Protein AF-A0AAE1IE39-F1 (afdb_monomer_lite)

Sequence (123 aa):
MANMFNNFEAVRGIKQEAETQFTIAICVQCDQPFYDEDNDDTSCVHHDGLLEVNYKAEVWENIDDDGPIDSSENEDEVPEGFNWTCCGTVGTSAGCKKGPHQADPEKSRKGGHASGSKPKNDE

Organism: NCBI:txid173218

InterPro domains:
  IPR059298 Domain of unknown function DUF8254 [PF26782] (25-107)

Radius of gyration: 27.03 Å; chains: 1; bounding box: 48×81×68 Å

pLDDT: mean 79.7, std 21.47, range [35.0, 98.38]

Structure (mmCIF, N/CA/C/O backbone):
data_AF-A0AAE1IE39-F1
#
_entry.id   AF-A0AAE1IE39-F1
#
loop_
_atom_site.group_PDB
_atom_site.id
_atom_site.type_symbol
_atom_site.label_atom_id
_atom_site.label_alt_id
_atom_site.label_comp_id
_atom_site.label_asym_id
_atom_site.label_entity_id
_atom_site.label_seq_id
_atom_site.pdbx_PDB_ins_code
_atom_site.Cartn_x
_atom_site.Cartn_y
_atom_site.Cartn_z
_atom_site.occupancy
_atom_site.B_iso_or_equiv
_atom_site.auth_seq_id
_atom_site.auth_comp_id
_atom_site.auth_asym_id
_atom_site.auth_atom_id
_atom_site.pdbx_PDB_model_num
ATOM 1 N N . MET A 1 1 ? -26.381 59.800 34.324 1.00 41.88 1 MET A N 1
ATOM 2 C CA . MET A 1 1 ? -25.902 58.879 33.272 1.00 41.88 1 MET A CA 1
ATOM 3 C C . MET A 1 1 ? -26.309 57.483 33.699 1.00 41.88 1 MET A C 1
ATOM 5 O O . MET A 1 1 ? -25.949 57.078 34.795 1.00 41.88 1 MET A O 1
ATOM 9 N N . ALA A 1 2 ? -27.187 56.848 32.925 1.00 35.00 2 ALA A N 1
ATOM 10 C CA . ALA A 1 2 ? -27.759 55.546 33.246 1.00 35.00 2 ALA A CA 1
ATOM 11 C C . ALA A 1 2 ? -26.692 54.455 33.096 1.00 35.00 2 ALA A C 1
ATOM 13 O O . ALA A 1 2 ? -26.056 54.379 32.050 1.00 35.00 2 ALA A O 1
ATOM 14 N N . ASN A 1 3 ? -26.512 53.630 34.129 1.00 37.19 3 ASN A N 1
ATOM 15 C CA . ASN A 1 3 ? -25.766 52.382 34.033 1.00 37.19 3 ASN A CA 1
ATOM 16 C C . ASN A 1 3 ? -26.814 51.268 34.023 1.00 37.19 3 ASN A C 1
ATOM 18 O O . ASN A 1 3 ? -27.417 50.965 35.052 1.00 37.19 3 ASN A O 1
ATOM 22 N N . MET A 1 4 ? -27.126 50.771 32.830 1.00 39.94 4 MET A N 1
ATOM 23 C CA . MET A 1 4 ? -28.103 49.713 32.623 1.00 39.94 4 MET A CA 1
ATOM 24 C C . MET A 1 4 ? -27.402 48.443 32.145 1.00 39.94 4 MET A C 1
ATOM 26 O O . MET A 1 4 ? -26.534 48.503 31.279 1.00 39.94 4 MET A O 1
ATOM 30 N N . PHE A 1 5 ? -27.927 47.330 32.660 1.00 40.84 5 PHE A N 1
ATOM 31 C CA . PHE A 1 5 ? -27.818 45.954 32.176 1.00 40.84 5 PHE A CA 1
ATOM 32 C C . PHE A 1 5 ? -26.530 45.201 32.544 1.00 40.84 5 PHE A C 1
ATOM 34 O O . PHE A 1 5 ? -25.430 45.672 32.313 1.00 40.84 5 PHE A O 1
ATOM 41 N N . ASN A 1 6 ? -26.570 43.975 33.058 1.00 44.00 6 ASN A N 1
ATOM 42 C CA . ASN A 1 6 ? -27.645 43.140 33.587 1.00 44.00 6 ASN A CA 1
ATOM 43 C C . ASN A 1 6 ? -26.960 41.939 34.255 1.00 44.00 6 ASN A C 1
ATOM 45 O O . ASN A 1 6 ? -25.926 41.470 33.780 1.00 44.00 6 ASN A O 1
ATOM 49 N N . ASN A 1 7 ? -27.570 41.440 35.327 1.00 46.72 7 ASN A N 1
ATOM 50 C CA . ASN A 1 7 ? -27.277 40.143 35.928 1.00 46.72 7 ASN A CA 1
ATOM 51 C C . ASN A 1 7 ? -27.238 39.037 34.862 1.00 46.72 7 ASN A C 1
ATOM 53 O O . ASN A 1 7 ? -28.197 38.890 34.104 1.00 46.72 7 ASN A O 1
ATOM 57 N N . PHE A 1 8 ? -26.194 38.209 34.874 1.00 44.38 8 PHE A N 1
ATOM 58 C CA . PHE A 1 8 ? -26.262 36.869 34.303 1.00 44.38 8 PHE A CA 1
ATOM 59 C C . PHE A 1 8 ? -26.177 35.865 35.450 1.00 44.38 8 PHE A C 1
ATOM 61 O O . PHE A 1 8 ? -25.125 35.658 36.055 1.00 44.38 8 PHE A O 1
ATOM 68 N N . GLU A 1 9 ? -27.345 35.337 35.805 1.00 44.47 9 GLU A N 1
ATOM 69 C CA . GLU A 1 9 ? -27.519 34.291 36.800 1.00 44.47 9 GLU A CA 1
ATOM 70 C C . GLU A 1 9 ? -26.882 32.970 36.349 1.00 44.47 9 GLU A C 1
ATOM 72 O O . GLU A 1 9 ? -26.714 32.688 35.164 1.00 44.47 9 GLU A O 1
ATOM 77 N N . ALA A 1 10 ? -26.548 32.160 37.351 1.00 51.59 10 ALA A N 1
ATOM 78 C CA . ALA A 1 10 ? -25.920 30.855 37.262 1.00 51.59 10 ALA A CA 1
ATOM 79 C C . ALA A 1 10 ? -26.522 29.935 36.185 1.00 51.59 10 ALA A C 1
ATOM 81 O O . ALA A 1 10 ? -27.668 29.489 36.296 1.00 51.59 10 ALA A O 1
ATOM 82 N N . VAL A 1 11 ? -25.694 29.529 35.218 1.00 50.44 11 VAL A N 1
ATOM 83 C CA . VAL A 1 11 ? -25.979 28.339 34.414 1.00 50.44 11 VAL A CA 1
ATOM 84 C C . VAL A 1 11 ? -25.462 27.120 35.168 1.00 50.44 11 VAL A C 1
ATOM 86 O O . VAL A 1 11 ? -24.286 26.990 35.503 1.00 50.44 11 VAL A O 1
ATOM 89 N N . ARG A 1 12 ? -26.430 26.269 35.492 1.00 53.59 12 ARG A N 1
ATOM 90 C CA . ARG A 1 12 ? -26.327 25.008 36.219 1.00 53.59 12 ARG A CA 1
ATOM 91 C C . ARG A 1 12 ? -25.416 24.024 35.482 1.00 53.59 12 ARG A C 1
ATOM 93 O O . ARG A 1 12 ? -25.306 24.069 34.261 1.00 53.59 12 ARG A O 1
ATOM 100 N N . GLY A 1 13 ? -24.795 23.140 36.264 1.00 46.38 13 GLY A N 1
ATOM 101 C CA . GLY A 1 13 ? -23.772 22.191 35.838 1.00 46.38 13 GLY A CA 1
ATOM 102 C C . GLY A 1 13 ? -24.093 21.456 34.540 1.00 46.38 13 GLY A C 1
ATOM 103 O O . GLY A 1 13 ? -25.104 20.764 34.424 1.00 46.38 13 GLY A O 1
ATOM 104 N N . ILE A 1 14 ? -23.171 21.588 33.594 1.00 55.47 14 ILE A N 1
ATOM 105 C CA . ILE A 1 14 ? -23.088 20.747 32.412 1.00 55.47 14 ILE A CA 1
ATOM 106 C C . ILE A 1 14 ? -22.571 19.395 32.910 1.00 55.47 14 ILE A C 1
ATOM 108 O O . ILE A 1 14 ? -21.436 19.290 33.378 1.00 55.47 14 ILE A O 1
ATOM 112 N N . LYS A 1 15 ? -23.431 18.373 32.886 1.00 53.75 15 LYS A N 1
ATOM 113 C CA . LYS A 1 15 ? -22.990 16.982 33.002 1.00 53.75 15 LYS A CA 1
ATOM 114 C C . LYS A 1 15 ? -22.085 16.717 31.803 1.00 53.75 15 LYS A C 1
ATOM 116 O O . LYS A 1 15 ? -22.560 16.737 30.675 1.00 53.75 15 LYS A O 1
ATOM 121 N N . GLN A 1 16 ? -20.795 16.530 32.059 1.00 51.09 16 GLN A N 1
ATOM 122 C CA . GLN A 1 16 ? -19.868 15.979 31.078 1.00 51.09 16 GLN A CA 1
ATOM 123 C C . GLN A 1 16 ? -20.297 14.533 30.836 1.00 51.09 16 GLN A C 1
ATOM 125 O O . GLN A 1 16 ? -20.011 13.644 31.638 1.00 51.09 16 GLN A O 1
ATOM 130 N N . GLU A 1 17 ? -21.082 14.320 29.789 1.00 53.84 17 GLU A N 1
ATOM 131 C CA . GLU A 1 17 ? -21.255 12.993 29.217 1.00 53.84 17 GLU A CA 1
ATOM 132 C C . GLU A 1 17 ? -19.916 12.662 28.561 1.00 53.84 17 GLU A C 1
ATOM 134 O O . GLU A 1 17 ? -19.351 13.505 27.868 1.00 53.84 17 GLU A O 1
ATOM 139 N N . ALA A 1 18 ? -19.334 11.520 28.928 1.00 55.25 18 ALA A N 1
ATOM 140 C CA . ALA A 1 18 ? -17.965 11.171 28.581 1.00 55.25 18 ALA A CA 1
ATOM 141 C C . ALA A 1 18 ? -17.750 11.301 27.068 1.00 55.25 18 ALA A C 1
ATOM 143 O O . ALA A 1 18 ? -18.290 10.512 26.298 1.00 55.25 18 ALA A O 1
ATOM 144 N N . GLU A 1 19 ? -16.972 12.309 26.674 1.00 56.56 19 GLU A N 1
ATOM 145 C CA . GLU A 1 19 ? -16.458 12.487 25.322 1.00 56.56 19 GLU A CA 1
ATOM 146 C C . GLU A 1 19 ? -15.764 11.170 24.948 1.00 56.56 19 GLU A C 1
ATOM 148 O O . GLU A 1 19 ? -14.711 10.841 25.506 1.00 56.56 19 GLU A O 1
ATOM 153 N N . THR A 1 20 ? -16.382 10.360 24.087 1.00 55.00 20 THR A N 1
ATOM 154 C CA . THR A 1 20 ? -15.755 9.166 23.521 1.00 55.00 20 THR A CA 1
ATOM 155 C C . THR A 1 20 ? -14.501 9.632 22.801 1.00 55.00 20 THR A C 1
ATOM 157 O O . THR A 1 20 ? -14.563 10.216 21.724 1.00 55.00 20 THR A O 1
ATOM 160 N N . GLN A 1 21 ? -13.350 9.456 23.449 1.00 61.28 21 GLN A N 1
ATOM 161 C CA . GLN A 1 21 ? -12.056 9.733 22.848 1.00 61.28 21 GLN A CA 1
ATOM 162 C C . GLN A 1 21 ? -11.851 8.708 21.737 1.00 61.28 21 GLN A C 1
ATOM 164 O O . GLN A 1 21 ? -11.409 7.592 21.997 1.00 61.28 21 GLN A O 1
ATOM 169 N N . PHE A 1 22 ? -12.205 9.079 20.510 1.00 68.12 22 PHE A N 1
ATOM 170 C CA . PHE A 1 22 ? -11.876 8.302 19.326 1.00 68.12 22 PHE A CA 1
ATOM 171 C C . PHE A 1 22 ? -10.353 8.272 19.189 1.00 68.12 22 PHE A C 1
ATOM 173 O O . PHE A 1 22 ? -9.706 9.291 18.930 1.00 68.12 22 PHE A O 1
ATOM 180 N N . THR A 1 23 ? -9.756 7.114 19.459 1.00 80.69 23 THR A N 1
ATOM 181 C CA . THR A 1 23 ? -8.310 6.933 19.374 1.00 80.69 23 THR A CA 1
ATOM 182 C C . THR A 1 23 ? -7.928 6.673 17.925 1.00 80.69 23 THR A C 1
ATOM 184 O O . THR A 1 23 ? -8.178 5.589 17.405 1.00 80.69 23 THR A O 1
ATOM 187 N N . ILE A 1 24 ? -7.316 7.670 17.284 1.00 90.12 24 ILE A N 1
ATOM 188 C CA . ILE A 1 24 ? -6.702 7.512 15.961 1.00 90.12 24 ILE A CA 1
ATOM 189 C C . ILE A 1 24 ? -5.348 6.819 16.126 1.00 90.12 24 ILE A C 1
ATOM 191 O O . ILE A 1 24 ? -4.518 7.255 16.933 1.00 90.12 24 ILE A O 1
ATOM 195 N N . ALA A 1 25 ? -5.107 5.784 15.327 1.00 91.19 25 ALA A N 1
ATOM 196 C CA . ALA A 1 25 ? -3.820 5.109 15.193 1.00 91.19 25 ALA A CA 1
ATOM 197 C C . ALA A 1 25 ? -3.388 5.045 13.718 1.00 91.19 25 ALA A C 1
ATOM 199 O O . ALA A 1 25 ? -4.203 5.240 12.820 1.00 91.19 25 ALA A O 1
ATOM 200 N N . ILE A 1 26 ? -2.099 4.790 13.466 1.00 93.38 26 ILE A N 1
ATOM 201 C CA . ILE A 1 26 ? -1.563 4.539 12.119 1.00 93.38 26 ILE A CA 1
ATOM 202 C C . ILE A 1 26 ? -1.340 3.037 11.964 1.00 93.38 26 ILE A C 1
ATOM 204 O O . ILE A 1 26 ? -0.737 2.407 12.838 1.00 93.38 26 ILE A O 1
ATOM 208 N N . CYS A 1 27 ? -1.848 2.465 10.874 1.00 95.25 27 CYS A N 1
ATOM 209 C CA . CYS A 1 27 ? -1.675 1.053 10.569 1.00 95.25 27 CYS A CA 1
ATOM 210 C C . CYS A 1 27 ? -0.247 0.771 10.093 1.00 95.25 27 CYS A C 1
ATOM 212 O O . CYS A 1 27 ? 0.200 1.380 9.132 1.00 95.25 27 CYS A O 1
ATOM 214 N N . VAL A 1 28 ? 0.436 -0.207 10.685 1.00 95.50 28 VAL A N 1
ATOM 215 C CA . VAL A 1 28 ? 1.810 -0.591 10.299 1.00 95.50 28 VAL A CA 1
ATOM 216 C C . VAL A 1 28 ? 1.897 -1.377 8.989 1.00 95.50 28 VAL A C 1
ATOM 218 O O . VAL A 1 28 ? 2.990 -1.718 8.556 1.00 95.50 28 VAL A O 1
ATOM 221 N N . GLN A 1 29 ? 0.755 -1.737 8.401 1.00 95.56 29 GLN A N 1
ATOM 222 C CA . GLN A 1 29 ? 0.691 -2.550 7.184 1.00 95.56 29 GLN A CA 1
ATOM 223 C C . GLN A 1 29 ? 0.367 -1.725 5.936 1.00 95.56 29 GLN A C 1
ATOM 225 O O . GLN A 1 29 ? 0.802 -2.084 4.851 1.00 95.56 29 GLN A O 1
ATOM 230 N N . CYS A 1 30 ? -0.431 -0.659 6.070 1.00 94.94 30 CYS A N 1
ATOM 231 C CA . CYS A 1 30 ? -0.855 0.183 4.942 1.00 94.94 30 CYS A CA 1
ATOM 232 C C . CYS A 1 30 ? -0.570 1.679 5.136 1.00 94.94 30 CYS A C 1
ATOM 234 O O . CYS A 1 30 ? -0.988 2.485 4.304 1.00 94.94 30 CYS A O 1
ATOM 236 N N . ASP A 1 31 ? 0.030 2.059 6.267 1.00 93.81 31 ASP A N 1
ATOM 237 C CA . ASP A 1 31 ? 0.347 3.439 6.661 1.00 93.81 31 ASP A CA 1
ATOM 238 C C . ASP A 1 31 ? -0.845 4.413 6.689 1.00 93.81 31 ASP A C 1
ATOM 240 O O . ASP A 1 31 ? -0.679 5.621 6.859 1.00 93.81 31 ASP A O 1
ATOM 244 N N . GLN A 1 32 ? -2.077 3.901 6.587 1.00 94.25 32 GLN A N 1
ATOM 245 C CA . GLN A 1 32 ? -3.290 4.707 6.685 1.00 94.25 32 GLN A CA 1
ATOM 246 C C . GLN A 1 32 ? -3.707 4.919 8.148 1.00 94.25 32 GLN A C 1
ATOM 248 O O . GLN A 1 32 ? -3.579 4.000 8.972 1.00 94.25 32 GLN A O 1
ATOM 253 N N . PRO A 1 33 ? -4.240 6.108 8.485 1.00 94.38 33 PRO A N 1
ATOM 254 C CA . PRO A 1 33 ? -4.876 6.338 9.770 1.00 94.38 33 PRO A CA 1
ATOM 255 C C . PRO A 1 33 ? -6.187 5.554 9.871 1.00 94.38 33 PRO A C 1
ATOM 257 O O . PRO A 1 33 ? -6.931 5.445 8.898 1.00 94.38 33 PRO A O 1
ATOM 260 N N . PHE A 1 34 ? -6.495 5.054 11.063 1.00 94.19 34 PHE A N 1
ATOM 261 C CA . PHE A 1 34 ? -7.741 4.348 11.339 1.00 94.19 34 PHE A CA 1
ATOM 262 C C . PHE A 1 34 ? -8.233 4.611 12.767 1.00 94.19 34 PHE A C 1
ATOM 264 O O . PHE A 1 34 ? -7.463 5.023 13.643 1.00 94.19 34 PHE A O 1
ATOM 271 N N . TYR A 1 35 ? -9.525 4.367 12.983 1.00 92.38 35 TYR A N 1
ATOM 272 C CA . TYR A 1 35 ? -10.157 4.358 14.299 1.00 92.38 35 TYR A CA 1
ATOM 273 C C . TYR A 1 35 ? -10.378 2.912 14.739 1.00 92.38 35 TYR A C 1
ATOM 275 O O . TYR A 1 35 ? -10.874 2.102 13.959 1.00 92.38 35 TYR A O 1
ATOM 283 N N . ASP A 1 36 ? -10.044 2.587 15.991 1.00 89.38 36 ASP A N 1
ATOM 284 C CA . ASP A 1 36 ? -10.197 1.223 16.527 1.00 89.38 36 ASP A CA 1
ATOM 285 C C . ASP A 1 36 ? -11.653 0.715 16.479 1.00 89.38 36 ASP A C 1
ATOM 287 O O . ASP A 1 36 ? -11.880 -0.489 16.396 1.00 89.38 36 ASP A O 1
ATOM 291 N N . GLU A 1 37 ? -12.640 1.612 16.537 1.00 89.06 37 GLU A N 1
ATOM 292 C CA . GLU A 1 37 ? -14.068 1.258 16.534 1.00 89.06 37 GLU A CA 1
ATOM 293 C C . GLU A 1 37 ? -14.609 0.851 15.158 1.00 89.06 37 GLU A C 1
ATOM 295 O O . GLU A 1 37 ? -15.535 0.045 15.086 1.00 89.06 37 GLU A O 1
ATOM 300 N N . ASP A 1 38 ? -14.004 1.375 14.090 1.00 90.19 38 ASP A N 1
ATOM 301 C CA . ASP A 1 38 ? -14.382 1.116 12.698 1.00 90.19 38 ASP A CA 1
ATOM 302 C C . ASP A 1 38 ? -13.493 0.029 12.065 1.00 90.19 38 ASP A C 1
ATOM 304 O O . ASP A 1 38 ? -13.548 -0.208 10.860 1.00 90.19 38 ASP A O 1
ATOM 308 N N . ASN A 1 39 ? -12.637 -0.616 12.865 1.00 94.50 39 ASN A N 1
ATOM 309 C CA . ASN A 1 39 ? -11.648 -1.577 12.396 1.00 94.50 39 ASN A CA 1
ATOM 310 C C . ASN A 1 39 ? -12.221 -3.003 12.339 1.00 94.50 39 ASN A C 1
ATOM 312 O O . ASN A 1 39 ? -12.166 -3.758 13.314 1.00 94.50 39 ASN A O 1
ATOM 316 N N . ASP A 1 40 ? -12.764 -3.369 11.182 1.00 95.75 40 ASP A N 1
ATOM 317 C CA . ASP A 1 40 ? -13.255 -4.707 10.862 1.00 95.75 40 ASP A CA 1
ATOM 318 C C . ASP A 1 40 ? -12.211 -5.572 10.130 1.00 95.75 40 ASP A C 1
ATOM 320 O O . ASP A 1 40 ? -11.087 -5.161 9.854 1.00 95.75 40 ASP A O 1
ATOM 324 N N . ASP A 1 41 ? -12.565 -6.820 9.823 1.00 96.50 41 ASP A N 1
ATOM 325 C CA . ASP A 1 41 ? -11.684 -7.803 9.185 1.00 96.50 41 ASP A CA 1
ATOM 326 C C . ASP A 1 41 ? -11.381 -7.527 7.701 1.00 96.50 41 ASP A C 1
ATOM 328 O O . ASP A 1 41 ? -10.641 -8.280 7.061 1.00 96.50 41 ASP A O 1
ATOM 332 N N . THR A 1 42 ? -11.909 -6.438 7.148 1.00 96.06 42 THR A N 1
ATOM 333 C CA . THR A 1 42 ? -11.722 -6.007 5.763 1.00 96.06 42 THR A CA 1
ATOM 334 C C . THR A 1 42 ? -11.234 -4.565 5.618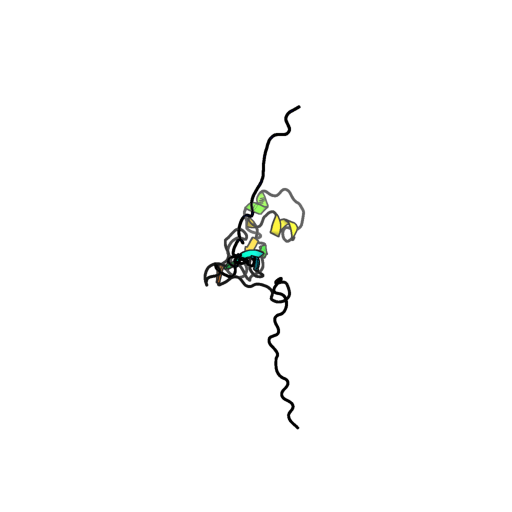 1.00 96.06 42 THR A C 1
ATOM 336 O O . THR A 1 42 ? -10.968 -4.147 4.488 1.00 96.06 42 THR A O 1
ATOM 339 N N . SER A 1 43 ? -11.080 -3.822 6.720 1.00 96.81 43 SER A N 1
ATOM 340 C CA . SER A 1 43 ? -10.749 -2.392 6.704 1.00 96.81 43 SER A CA 1
ATOM 341 C C . SER A 1 43 ? -9.352 -2.094 6.152 1.00 96.81 43 SER A C 1
ATOM 343 O O . SER A 1 43 ? -9.171 -1.146 5.389 1.00 96.81 43 SER A O 1
ATOM 345 N N . CYS A 1 44 ? -8.356 -2.920 6.477 1.00 97.81 44 CYS A N 1
ATOM 346 C CA . CYS A 1 44 ? -7.005 -2.780 5.953 1.00 97.81 44 CYS A CA 1
ATOM 347 C C . CYS A 1 44 ? -6.840 -3.581 4.664 1.00 97.81 44 CYS A C 1
ATOM 349 O O . CYS A 1 44 ? -7.044 -4.795 4.639 1.00 97.81 44 CYS A O 1
ATOM 351 N N . VAL A 1 45 ? -6.382 -2.903 3.613 1.00 97.94 45 VAL A N 1
ATOM 352 C CA . VAL A 1 45 ? -5.983 -3.513 2.345 1.00 97.94 45 VAL A CA 1
ATOM 353 C C . VAL A 1 45 ? -4.527 -3.140 2.079 1.00 97.94 45 VAL A C 1
ATOM 355 O O . VAL A 1 45 ? -4.214 -1.959 1.956 1.00 97.94 45 VAL A O 1
ATOM 358 N N . HIS A 1 46 ? -3.632 -4.126 2.031 1.00 97.62 46 HIS A N 1
ATOM 359 C CA . HIS A 1 46 ? -2.189 -3.892 1.898 1.00 97.62 46 HIS A CA 1
ATOM 360 C C . HIS A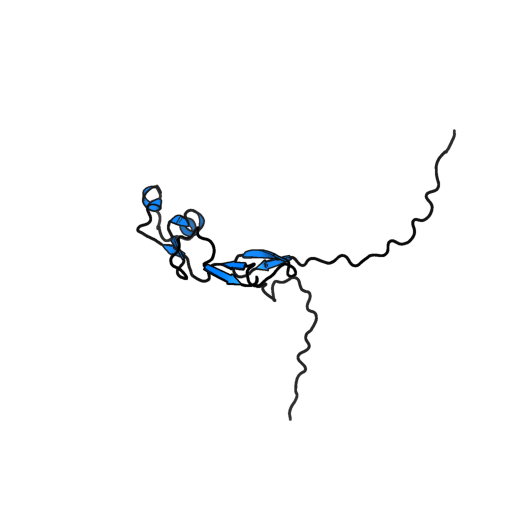 1 46 ? -1.496 -4.953 1.042 1.00 97.62 46 HIS A C 1
ATOM 362 O O . HIS A 1 46 ? -2.039 -6.032 0.782 1.00 97.62 46 HIS A O 1
ATOM 368 N N . HIS A 1 47 ? -0.279 -4.628 0.620 1.00 97.75 47 HIS A N 1
ATOM 369 C CA . HIS A 1 47 ? 0.691 -5.581 0.096 1.00 97.75 47 HIS A CA 1
ATOM 370 C C . HIS A 1 47 ? 1.729 -5.863 1.181 1.00 97.75 47 HIS A C 1
ATOM 372 O O . HIS A 1 47 ? 2.118 -4.962 1.913 1.00 97.75 47 HIS A O 1
ATOM 378 N N . ASP A 1 48 ? 2.156 -7.114 1.313 1.00 95.94 48 ASP A N 1
ATOM 379 C CA . ASP A 1 48 ? 3.254 -7.522 2.203 1.00 95.94 48 ASP A CA 1
ATOM 380 C C . ASP A 1 48 ? 4.520 -7.927 1.432 1.00 95.94 48 ASP A C 1
ATOM 382 O O . ASP A 1 48 ? 5.516 -8.333 2.030 1.00 95.94 48 ASP A O 1
ATOM 386 N N . GLY A 1 49 ? 4.447 -7.870 0.101 1.00 96.69 49 GLY A N 1
ATOM 387 C CA . GLY A 1 49 ? 5.586 -8.045 -0.784 1.00 96.69 49 GLY A CA 1
ATOM 388 C C . GLY A 1 49 ? 6.413 -6.769 -0.897 1.00 96.69 49 GLY A C 1
ATOM 389 O O . GLY A 1 49 ? 6.097 -5.742 -0.306 1.00 96.69 49 GLY A O 1
ATOM 390 N N . LEU A 1 50 ? 7.460 -6.850 -1.704 1.00 95.88 50 LEU A N 1
ATOM 391 C CA . LEU A 1 50 ? 8.277 -5.713 -2.118 1.00 95.88 50 LEU A CA 1
ATOM 392 C C . LEU A 1 50 ? 7.869 -5.300 -3.535 1.00 95.88 50 LEU A C 1
ATOM 394 O O . LEU A 1 50 ? 7.257 -6.097 -4.254 1.00 95.88 50 LEU A O 1
ATOM 398 N N . LEU A 1 51 ? 8.207 -4.078 -3.933 1.00 96.38 51 LEU A N 1
ATOM 399 C CA . LEU A 1 51 ? 8.163 -3.686 -5.336 1.00 96.38 51 LEU A CA 1
ATOM 400 C C . LEU A 1 51 ? 9.402 -4.247 -6.043 1.00 96.38 51 LEU A C 1
ATOM 402 O O . LEU A 1 51 ? 10.514 -4.160 -5.536 1.00 96.38 51 LEU A O 1
ATOM 406 N N . GLU A 1 52 ? 9.195 -4.859 -7.204 1.00 97.31 52 GLU A N 1
ATOM 407 C CA . GLU A 1 52 ? 10.259 -5.304 -8.104 1.00 97.31 52 GLU A CA 1
ATOM 408 C C . GLU A 1 52 ? 10.074 -4.657 -9.474 1.00 97.31 52 GLU A C 1
ATOM 410 O O . GLU A 1 52 ? 8.959 -4.605 -10.005 1.00 97.31 52 GLU A O 1
ATOM 415 N N . VAL A 1 53 ? 11.175 -4.198 -10.071 1.00 97.44 53 VAL A N 1
ATOM 416 C CA . VAL A 1 53 ? 11.153 -3.545 -11.382 1.00 97.44 53 VAL A CA 1
ATOM 417 C C . VAL A 1 53 ? 10.592 -4.483 -12.448 1.00 97.44 53 VAL A C 1
ATOM 419 O O . VAL A 1 53 ? 11.112 -5.570 -12.714 1.00 97.44 53 VAL A O 1
ATOM 422 N N . ASN A 1 54 ? 9.577 -4.012 -13.162 1.00 97.06 54 ASN A N 1
ATOM 423 C CA . ASN A 1 54 ? 9.124 -4.617 -14.399 1.00 97.06 54 ASN A CA 1
ATOM 424 C C . ASN A 1 54 ? 9.843 -3.959 -15.583 1.00 97.06 54 ASN A C 1
ATOM 426 O O . ASN A 1 54 ? 9.316 -3.041 -16.204 1.00 97.06 54 ASN A O 1
ATOM 430 N N . TYR A 1 55 ? 11.021 -4.470 -15.957 1.00 94.50 55 TYR A N 1
ATOM 431 C CA . TYR A 1 55 ? 11.824 -3.944 -17.081 1.00 94.50 55 TYR A CA 1
ATOM 432 C C . TYR A 1 55 ? 11.118 -3.963 -18.450 1.00 94.50 55 TYR A C 1
ATOM 434 O O . TYR A 1 55 ? 11.651 -3.445 -19.426 1.00 94.50 55 TYR A O 1
ATOM 442 N N . LYS A 1 56 ? 9.950 -4.607 -18.552 1.00 95.06 56 LYS A N 1
ATOM 443 C CA . LYS A 1 56 ? 9.128 -4.657 -19.767 1.00 95.06 56 LYS A CA 1
ATOM 444 C C . LYS A 1 56 ? 7.937 -3.696 -19.720 1.00 95.06 56 LYS A C 1
ATOM 446 O O . LYS A 1 56 ? 7.107 -3.748 -20.623 1.00 95.06 56 LYS A O 1
ATOM 451 N N . ALA A 1 57 ? 7.795 -2.896 -18.664 1.00 95.44 57 ALA A N 1
ATOM 452 C CA . ALA A 1 57 ? 6.716 -1.926 -18.564 1.00 95.44 57 ALA A CA 1
ATOM 453 C C . ALA A 1 57 ? 6.918 -0.796 -19.584 1.00 95.44 57 ALA A C 1
ATOM 455 O O . ALA A 1 57 ? 7.994 -0.211 -19.671 1.00 95.44 57 ALA A O 1
ATOM 456 N N . GLU A 1 58 ? 5.862 -0.471 -20.328 1.00 94.88 58 GLU A N 1
ATOM 457 C CA . GLU A 1 58 ? 5.879 0.567 -21.372 1.00 94.88 58 GLU A CA 1
ATOM 458 C C . GLU A 1 58 ? 6.152 1.971 -20.806 1.00 94.88 58 GLU A C 1
ATOM 460 O O . GLU A 1 58 ? 6.585 2.865 -21.530 1.00 94.88 58 GLU A O 1
ATOM 465 N N . VAL A 1 59 ? 5.929 2.178 -19.501 1.00 94.44 59 VAL A N 1
ATOM 466 C CA . VAL A 1 59 ? 6.188 3.463 -18.838 1.00 94.44 59 VAL A CA 1
ATOM 467 C C . VAL A 1 59 ? 7.656 3.883 -18.958 1.00 94.44 59 VAL A C 1
ATOM 469 O O . VAL A 1 59 ? 7.922 5.065 -19.154 1.00 94.44 59 VAL A O 1
ATOM 472 N N . TRP A 1 60 ? 8.587 2.921 -18.974 1.00 94.25 60 TRP A N 1
ATOM 473 C CA . TRP A 1 60 ? 10.023 3.179 -19.109 1.00 94.25 60 TRP A CA 1
ATOM 474 C C . TRP A 1 60 ? 10.409 3.783 -20.462 1.00 94.25 60 TRP A C 1
ATOM 476 O O . TRP A 1 60 ? 11.414 4.477 -20.544 1.00 94.25 60 TRP A O 1
ATOM 486 N N . GLU A 1 61 ? 9.618 3.576 -21.519 1.00 92.75 61 GLU A N 1
ATOM 487 C CA . GLU A 1 61 ? 9.897 4.162 -22.840 1.00 92.75 61 GLU A CA 1
ATOM 488 C C . GLU A 1 61 ? 9.652 5.679 -22.882 1.00 92.75 61 GLU A C 1
ATOM 490 O O . GLU A 1 61 ? 10.130 6.356 -23.791 1.00 92.75 61 GLU A O 1
ATOM 495 N N . ASN A 1 62 ? 8.896 6.213 -21.916 1.00 89.00 62 ASN A N 1
ATOM 496 C CA . ASN A 1 62 ? 8.516 7.626 -21.856 1.00 89.00 62 ASN A CA 1
ATOM 497 C C . ASN A 1 62 ? 9.346 8.439 -20.853 1.00 89.00 62 ASN A C 1
ATOM 499 O O . ASN A 1 62 ? 9.150 9.651 -20.756 1.00 89.00 62 ASN A O 1
ATOM 503 N N . ILE A 1 63 ? 10.237 7.790 -20.102 1.00 87.38 63 ILE A N 1
ATOM 504 C CA . ILE A 1 63 ? 11.097 8.454 -19.125 1.00 87.38 63 ILE A CA 1
ATOM 505 C C . ILE A 1 63 ? 12.402 8.853 -19.810 1.00 87.38 63 ILE A C 1
ATOM 507 O O . ILE A 1 63 ? 13.108 8.015 -20.362 1.00 87.38 63 ILE A O 1
ATOM 511 N N . ASP A 1 64 ? 12.710 10.147 -19.758 1.00 84.12 64 ASP A N 1
ATOM 512 C CA . ASP A 1 64 ? 13.971 10.734 -20.226 1.00 84.12 64 ASP A CA 1
ATOM 513 C C . ASP A 1 64 ? 14.945 10.873 -19.043 1.00 84.12 64 ASP A C 1
ATOM 515 O O . ASP A 1 64 ? 15.403 11.964 -18.709 1.00 84.12 64 ASP A O 1
ATOM 519 N N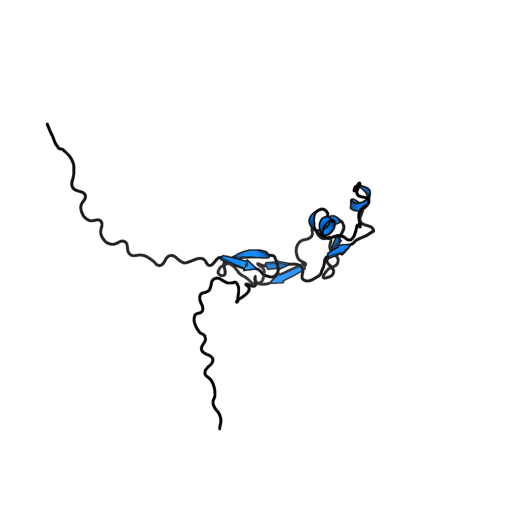 . ASP A 1 65 ? 15.165 9.762 -18.339 1.00 84.75 65 ASP A N 1
ATOM 520 C CA . ASP A 1 65 ? 16.145 9.637 -17.262 1.00 84.75 65 ASP A CA 1
ATOM 521 C C . ASP A 1 65 ? 17.132 8.524 -17.617 1.00 84.75 65 ASP A C 1
ATOM 523 O O . ASP A 1 65 ? 16.753 7.384 -17.888 1.00 84.75 65 ASP A O 1
ATOM 527 N N . ASP A 1 66 ? 18.416 8.874 -17.603 1.00 84.31 66 ASP A N 1
ATOM 528 C CA . ASP A 1 66 ? 19.526 7.943 -17.818 1.00 84.31 66 ASP A CA 1
ATOM 529 C C . ASP A 1 66 ? 19.936 7.228 -16.510 1.00 84.31 66 ASP A C 1
ATOM 531 O O . ASP A 1 66 ? 20.897 6.447 -16.487 1.00 84.31 66 ASP A O 1
ATOM 535 N N . GLY A 1 67 ? 19.260 7.534 -15.399 1.00 86.38 67 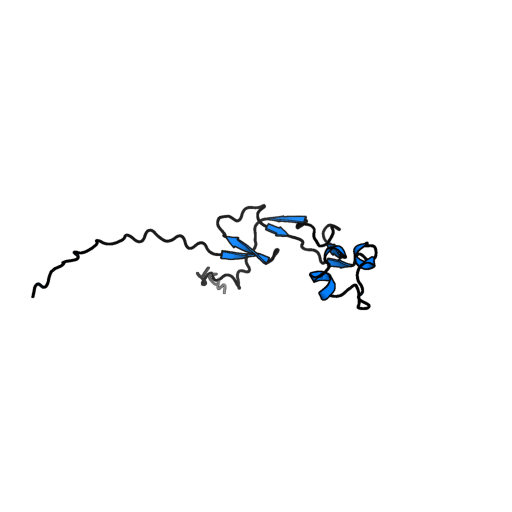GLY A N 1
ATOM 536 C CA . GLY A 1 67 ? 19.461 6.926 -14.094 1.00 86.38 67 GLY A CA 1
ATOM 537 C C . GLY A 1 67 ? 19.091 5.436 -14.032 1.00 86.38 67 GLY A C 1
ATOM 538 O O . GLY A 1 67 ? 18.525 4.853 -14.961 1.00 86.38 67 GLY A O 1
ATOM 539 N N . PRO A 1 68 ? 19.445 4.749 -12.929 1.00 91.75 68 PRO A N 1
ATOM 540 C CA . PRO A 1 68 ? 19.035 3.367 -12.721 1.00 91.75 68 PRO A CA 1
ATOM 541 C C . PRO A 1 68 ? 17.508 3.256 -12.629 1.00 91.75 68 PRO A C 1
ATOM 543 O O . PRO A 1 68 ? 16.893 3.868 -11.761 1.00 91.75 68 PRO A O 1
ATOM 546 N N . ILE A 1 69 ? 16.915 2.403 -13.470 1.00 92.06 69 ILE A N 1
ATOM 547 C CA . ILE A 1 69 ? 15.478 2.079 -13.408 1.00 92.06 69 ILE A CA 1
ATOM 548 C C . ILE A 1 69 ? 15.105 1.539 -12.015 1.00 92.06 69 ILE A C 1
ATOM 550 O O . ILE A 1 69 ? 14.093 1.935 -11.448 1.00 92.06 69 ILE A O 1
ATOM 554 N N . ASP A 1 70 ? 15.956 0.670 -11.458 1.00 93.12 70 ASP A N 1
ATOM 555 C CA . ASP A 1 70 ? 15.829 0.127 -10.102 1.00 93.12 70 ASP A CA 1
ATOM 556 C C . ASP A 1 70 ? 16.363 1.130 -9.070 1.00 93.12 70 ASP A C 1
ATOM 558 O O . ASP A 1 70 ? 17.514 1.051 -8.625 1.00 93.12 70 ASP A O 1
ATOM 562 N N . SER A 1 71 ? 15.562 2.150 -8.778 1.00 91.75 71 SER A N 1
ATOM 563 C CA . SER A 1 71 ? 15.872 3.178 -7.791 1.00 91.75 71 SER A CA 1
ATOM 564 C C . SER A 1 71 ? 14.653 3.460 -6.920 1.00 91.75 71 SER A C 1
ATOM 566 O O . SER A 1 71 ? 13.518 3.383 -7.382 1.00 91.75 71 SER A O 1
ATOM 568 N N . SER A 1 72 ? 14.891 3.842 -5.662 1.00 93.00 72 SER A N 1
ATOM 569 C CA . SER A 1 72 ? 13.808 4.224 -4.748 1.00 93.00 72 SER A CA 1
ATOM 570 C C . SER A 1 72 ? 13.033 5.448 -5.244 1.00 93.00 72 SER A C 1
ATOM 572 O O . SER A 1 72 ? 11.849 5.569 -4.977 1.00 93.00 72 SER A O 1
ATOM 574 N N . GLU A 1 73 ? 13.696 6.352 -5.976 1.00 93.06 73 GLU A N 1
ATOM 575 C CA . GLU A 1 73 ? 13.035 7.508 -6.592 1.00 93.06 73 GLU A CA 1
ATOM 576 C C . GLU A 1 73 ? 12.010 7.049 -7.636 1.00 93.06 73 GLU A C 1
ATOM 578 O O . GLU A 1 73 ? 10.858 7.470 -7.593 1.00 93.06 73 GLU A O 1
ATOM 583 N N . ASN A 1 74 ? 12.374 6.087 -8.489 1.00 94.12 74 ASN A N 1
ATOM 584 C CA . ASN A 1 74 ? 11.443 5.510 -9.453 1.00 94.12 74 ASN A CA 1
ATOM 585 C C . ASN A 1 74 ? 10.338 4.670 -8.796 1.00 94.12 74 ASN A C 1
ATOM 587 O O . ASN A 1 74 ? 9.220 4.666 -9.307 1.00 94.12 74 ASN A O 1
ATOM 591 N N . GLU A 1 75 ? 10.610 3.973 -7.685 1.00 94.75 75 GLU A N 1
ATOM 592 C CA . GLU A 1 75 ? 9.572 3.250 -6.926 1.00 94.75 75 GLU A CA 1
ATOM 593 C C . GLU A 1 75 ? 8.441 4.187 -6.470 1.00 94.75 75 GLU A C 1
ATOM 595 O O . GLU A 1 75 ? 7.268 3.808 -6.538 1.00 94.75 75 GLU A O 1
ATOM 600 N N . ASP A 1 76 ? 8.787 5.409 -6.050 1.00 93.50 76 ASP A N 1
ATOM 601 C CA . ASP A 1 76 ? 7.841 6.429 -5.590 1.00 93.50 76 ASP A CA 1
ATOM 602 C C . ASP A 1 76 ? 7.210 7.230 -6.746 1.00 93.50 76 ASP A C 1
ATOM 604 O O . ASP A 1 76 ? 6.006 7.502 -6.731 1.00 93.50 76 ASP A O 1
ATOM 608 N N . GLU A 1 77 ? 8.000 7.631 -7.748 1.00 93.94 77 GLU A N 1
ATOM 609 C CA . GLU A 1 77 ? 7.545 8.502 -8.842 1.00 93.94 77 GLU A CA 1
ATOM 610 C C . GLU A 1 77 ? 6.845 7.746 -9.976 1.00 93.94 77 GLU A C 1
ATOM 612 O O . GLU A 1 77 ? 5.948 8.297 -10.621 1.00 93.94 77 GLU A O 1
ATOM 617 N N . VAL A 1 78 ? 7.234 6.491 -10.219 1.00 95.31 78 VAL A N 1
ATOM 618 C CA . VAL A 1 78 ? 6.734 5.662 -11.327 1.00 95.31 78 VAL A CA 1
ATOM 619 C C . VAL A 1 78 ? 6.388 4.242 -10.855 1.00 95.31 78 VAL A C 1
ATOM 621 O O . VAL A 1 78 ? 6.893 3.246 -11.391 1.00 95.31 78 VAL A O 1
ATOM 624 N N . PRO A 1 79 ? 5.477 4.097 -9.876 1.00 96.19 79 PRO A N 1
ATOM 625 C CA . PRO A 1 79 ? 5.063 2.793 -9.359 1.00 96.19 79 PRO A CA 1
ATOM 626 C C . PRO A 1 79 ? 4.447 1.876 -10.433 1.00 96.19 79 PRO A C 1
ATOM 628 O O . PRO A 1 79 ? 4.426 0.654 -10.274 1.00 96.19 79 PRO A O 1
ATOM 631 N N . GLU A 1 80 ? 3.962 2.412 -11.558 1.00 96.88 80 GLU A N 1
ATOM 632 C CA . GLU A 1 80 ? 3.487 1.640 -12.715 1.00 96.88 80 GLU A CA 1
ATOM 633 C C . GLU A 1 80 ? 4.579 0.785 -13.369 1.00 96.88 80 GLU A C 1
ATOM 635 O O . GLU A 1 80 ? 4.281 -0.199 -14.052 1.00 96.88 80 GLU A O 1
ATOM 640 N N . GLY A 1 81 ? 5.843 1.156 -13.168 1.00 97.06 81 GLY A N 1
ATOM 641 C CA . GLY A 1 81 ? 7.009 0.438 -13.663 1.00 97.06 81 GLY A CA 1
ATOM 642 C C . GLY A 1 81 ? 7.384 -0.785 -12.828 1.00 97.06 81 GLY A C 1
ATOM 643 O O . GLY A 1 81 ? 8.283 -1.531 -13.217 1.00 97.06 81 GLY A O 1
ATOM 644 N N . PHE A 1 82 ? 6.696 -1.021 -11.710 1.00 98.19 82 PHE A N 1
ATOM 645 C CA . PHE A 1 82 ? 7.011 -2.060 -10.733 1.00 98.19 82 PHE A CA 1
ATOM 646 C C . PHE A 1 82 ? 5.848 -3.032 -10.557 1.00 98.19 82 PHE A C 1
ATOM 648 O O . PHE A 1 82 ? 4.693 -2.709 -10.830 1.00 98.19 82 PHE A O 1
ATOM 655 N N . ASN A 1 83 ? 6.151 -4.230 -10.062 1.00 98.38 83 ASN A N 1
ATOM 656 C CA . ASN A 1 83 ? 5.165 -5.214 -9.638 1.00 98.38 83 ASN A CA 1
ATOM 657 C C . ASN A 1 83 ? 5.392 -5.603 -8.178 1.00 98.38 83 ASN A C 1
ATOM 659 O O . ASN A 1 83 ? 6.523 -5.778 -7.734 1.00 98.38 83 ASN A O 1
ATOM 663 N N . TRP A 1 84 ? 4.303 -5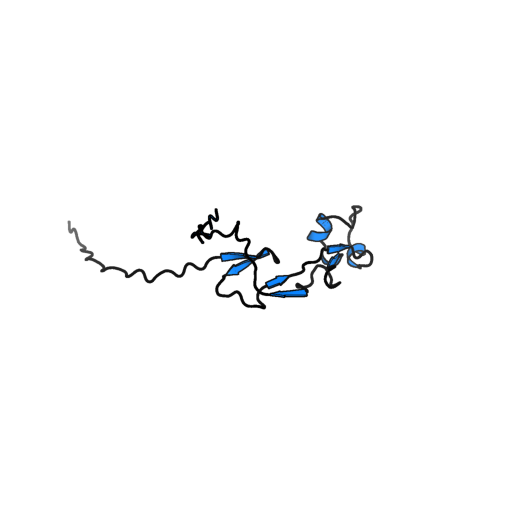.831 -7.454 1.00 98.19 84 TRP A N 1
ATOM 664 C CA . TRP A 1 84 ? 4.344 -6.362 -6.098 1.00 98.19 84 TRP A CA 1
ATOM 665 C C . TRP A 1 84 ? 4.703 -7.847 -6.093 1.00 98.19 84 TRP A C 1
ATOM 667 O O . TRP A 1 84 ? 4.012 -8.653 -6.716 1.00 98.19 84 TRP A O 1
ATOM 677 N N . THR A 1 85 ? 5.708 -8.259 -5.324 1.00 98.06 85 THR A N 1
ATOM 678 C CA . THR A 1 85 ? 6.135 -9.672 -5.271 1.00 98.06 85 THR A CA 1
ATOM 679 C C . THR A 1 85 ? 5.111 -10.609 -4.633 1.00 98.06 85 THR A C 1
ATOM 681 O O . THR A 1 85 ? 5.101 -11.805 -4.921 1.00 98.06 85 THR A O 1
ATOM 684 N N . CYS A 1 86 ? 4.212 -10.091 -3.792 1.00 98.12 86 CYS A N 1
ATOM 685 C CA . CYS A 1 86 ? 3.183 -10.888 -3.120 1.00 98.12 86 CYS A CA 1
ATOM 686 C C . CYS A 1 86 ? 2.079 -11.396 -4.063 1.00 98.12 86 CYS A C 1
ATOM 688 O O . CYS A 1 86 ? 1.480 -12.438 -3.795 1.00 98.12 86 CYS A O 1
ATOM 690 N N . CYS A 1 87 ? 1.788 -10.678 -5.151 1.00 97.75 87 CYS A N 1
ATOM 691 C CA . CYS A 1 87 ? 0.665 -10.996 -6.042 1.00 97.75 87 CYS A CA 1
ATOM 692 C C . CYS A 1 87 ? 0.931 -10.759 -7.536 1.00 97.75 87 CYS A C 1
ATOM 694 O O . CYS A 1 87 ? 0.105 -11.139 -8.366 1.00 97.75 87 CYS A O 1
ATOM 696 N N . GLY A 1 88 ? 2.068 -10.163 -7.893 1.00 97.31 88 GLY A N 1
ATOM 697 C CA . GLY A 1 88 ? 2.479 -9.873 -9.265 1.00 97.31 88 GLY A CA 1
ATOM 698 C C . GLY A 1 88 ? 1.714 -8.732 -9.935 1.00 97.31 88 GLY A C 1
ATOM 699 O O . GLY A 1 88 ? 1.848 -8.553 -11.143 1.00 97.31 88 GLY A O 1
ATOM 700 N N . THR A 1 89 ? 0.887 -7.985 -9.199 1.00 97.88 89 THR A N 1
ATOM 701 C CA . THR A 1 89 ? 0.152 -6.840 -9.752 1.00 97.88 89 THR A CA 1
ATOM 702 C C . THR A 1 89 ? 1.031 -5.599 -9.816 1.00 97.88 89 THR A C 1
ATOM 704 O O . THR A 1 89 ? 1.934 -5.451 -8.995 1.00 97.88 89 THR A O 1
ATOM 707 N N . VAL A 1 90 ? 0.710 -4.681 -10.729 1.00 97.81 90 VAL A N 1
ATOM 708 C CA . VAL A 1 90 ? 1.421 -3.402 -10.888 1.00 97.81 90 VAL A CA 1
ATOM 709 C C . VAL A 1 90 ? 1.443 -2.588 -9.588 1.00 97.81 90 VAL A C 1
ATOM 711 O O . VAL A 1 90 ? 0.492 -2.675 -8.805 1.00 97.81 90 VAL A O 1
ATOM 714 N N . GLY A 1 91 ? 2.494 -1.797 -9.361 1.00 96.69 91 GLY A N 1
ATOM 715 C CA . GLY A 1 91 ? 2.750 -1.060 -8.120 1.00 96.69 91 GLY A CA 1
ATOM 716 C C . GLY A 1 91 ? 1.607 -0.141 -7.684 1.00 96.69 91 GLY A C 1
ATOM 717 O O . GLY A 1 91 ? 1.322 -0.038 -6.495 1.00 96.69 91 GLY A O 1
ATOM 718 N N . THR A 1 92 ? 0.856 0.412 -8.638 1.00 96.62 92 THR A N 1
ATOM 719 C CA . THR A 1 92 ? -0.336 1.247 -8.392 1.00 96.62 92 THR A CA 1
ATOM 720 C C . THR A 1 92 ? -1.598 0.473 -7.995 1.00 96.62 92 THR A C 1
ATOM 722 O O . THR A 1 92 ? -2.633 1.073 -7.698 1.00 96.62 92 THR A O 1
ATOM 725 N N . SER A 1 93 ? -1.558 -0.861 -7.993 1.00 97.19 93 SER A N 1
ATOM 726 C CA . SER A 1 93 ? -2.710 -1.689 -7.630 1.00 97.19 93 SER A CA 1
ATOM 727 C C . SER A 1 93 ? -2.982 -1.652 -6.131 1.00 97.19 93 SER A C 1
ATOM 729 O O . SER A 1 93 ? -2.062 -1.684 -5.315 1.00 97.19 93 SER A O 1
ATOM 731 N N . ALA A 1 94 ? -4.264 -1.705 -5.762 1.00 96.00 94 ALA A N 1
ATOM 732 C CA . ALA A 1 94 ? -4.669 -1.900 -4.374 1.00 96.00 94 ALA A CA 1
ATOM 733 C C . ALA A 1 94 ? -4.074 -3.191 -3.780 1.00 96.00 94 ALA A C 1
ATOM 735 O O . ALA A 1 94 ? -3.846 -4.169 -4.496 1.00 96.00 94 ALA A O 1
ATOM 736 N N . GLY A 1 95 ? -3.877 -3.187 -2.459 1.00 96.81 95 GLY A N 1
ATOM 737 C CA . GLY A 1 95 ? -3.347 -4.319 -1.699 1.00 96.81 95 GLY A CA 1
ATOM 738 C C . GLY A 1 95 ? -4.037 -5.654 -1.993 1.00 96.81 95 GLY A C 1
ATOM 739 O O . GLY A 1 95 ? -5.262 -5.732 -2.116 1.00 96.81 95 GLY A O 1
ATOM 740 N N . CYS A 1 96 ? -3.257 -6.732 -2.069 1.00 97.81 96 CYS A N 1
ATOM 741 C CA . CYS A 1 96 ? -3.790 -8.075 -2.298 1.00 97.81 96 CYS A CA 1
ATOM 742 C C . CYS A 1 96 ? -4.247 -8.790 -1.016 1.00 97.81 96 CYS A C 1
ATOM 744 O O . CYS A 1 96 ? -4.907 -9.828 -1.095 1.00 97.81 96 CYS A O 1
ATOM 746 N N . LYS A 1 97 ? -3.899 -8.266 0.165 1.00 97.31 97 LYS A N 1
ATOM 747 C CA . LYS A 1 97 ? -4.294 -8.813 1.469 1.00 97.31 97 LYS A CA 1
ATOM 748 C C . LYS A 1 97 ? -5.328 -7.927 2.138 1.00 97.31 97 LYS A C 1
ATOM 750 O O . LYS A 1 97 ? -5.257 -6.708 2.033 1.00 97.31 97 LYS A O 1
ATOM 755 N N . LYS A 1 98 ? -6.268 -8.563 2.843 1.00 97.88 98 LYS A N 1
ATOM 756 C CA . LYS A 1 98 ? -7.314 -7.902 3.629 1.00 97.88 98 LYS A CA 1
ATOM 757 C C . LYS A 1 98 ? -7.277 -8.375 5.075 1.00 97.88 98 LYS A C 1
ATOM 759 O O . LYS A 1 98 ? -6.978 -9.544 5.323 1.00 97.88 98 LYS A O 1
ATOM 764 N N . GLY A 1 99 ? -7.566 -7.475 6.001 1.00 96.75 99 GLY A N 1
ATOM 765 C CA . GLY A 1 99 ? -7.597 -7.756 7.432 1.00 96.75 99 GLY A CA 1
ATOM 766 C C . GLY A 1 99 ? -7.967 -6.513 8.238 1.00 96.75 99 GLY A C 1
ATOM 767 O O . GLY A 1 99 ? -8.177 -5.452 7.652 1.00 96.75 99 GLY A O 1
ATOM 768 N N . PRO A 1 100 ? -7.989 -6.611 9.573 1.00 96.81 100 PRO A N 1
ATOM 769 C CA . PRO A 1 100 ? -8.027 -5.431 10.421 1.00 96.81 100 PRO A CA 1
ATOM 770 C C . PRO A 1 100 ? -6.703 -4.672 10.350 1.00 96.81 100 PRO A C 1
ATOM 772 O O . PRO A 1 100 ? -5.632 -5.270 10.222 1.00 96.81 100 PRO A O 1
ATOM 775 N N . HIS A 1 101 ? -6.769 -3.352 10.485 1.00 96.50 101 HIS A N 1
ATOM 776 C CA . HIS A 1 101 ? -5.602 -2.513 10.711 1.00 96.50 101 HIS A CA 1
ATOM 777 C C . HIS A 1 101 ? -4.869 -2.939 11.987 1.00 96.50 101 HIS A C 1
ATOM 779 O O . HIS A 1 101 ? -5.484 -3.301 12.993 1.00 96.50 101 HIS A O 1
ATOM 785 N N . GLN A 1 102 ? -3.541 -2.852 11.954 1.00 94.25 102 GLN A N 1
ATOM 786 C CA . GLN A 1 102 ? -2.673 -3.175 13.081 1.00 94.25 102 GLN A CA 1
ATOM 787 C C . GLN A 1 102 ? -1.917 -1.926 13.518 1.00 94.25 102 GLN A C 1
ATOM 789 O O . GLN A 1 102 ? -1.131 -1.375 12.752 1.00 94.25 102 GLN A O 1
ATOM 794 N N . ALA A 1 103 ? -2.140 -1.474 14.751 1.00 91.69 103 ALA A N 1
ATOM 795 C CA . ALA A 1 103 ? -1.322 -0.427 15.353 1.00 91.69 103 ALA A CA 1
ATOM 796 C C . ALA A 1 103 ? -0.056 -1.029 15.976 1.00 91.69 103 ALA A C 1
ATOM 798 O O . ALA A 1 103 ? -0.104 -2.103 16.579 1.00 91.69 103 ALA A O 1
ATOM 799 N N . ASP A 1 104 ? 1.058 -0.303 15.902 1.00 84.06 104 ASP A N 1
ATOM 800 C CA . ASP A 1 104 ? 2.250 -0.617 16.689 1.00 84.06 104 ASP A CA 1
ATOM 801 C C . ASP A 1 104 ? 1.945 -0.345 18.179 1.00 84.06 104 ASP A C 1
ATOM 803 O O . ASP A 1 104 ? 1.680 0.810 18.545 1.00 84.06 104 ASP A O 1
ATOM 807 N N . PRO A 1 105 ? 1.954 -1.366 19.058 1.00 71.00 105 PRO A N 1
ATOM 808 C CA . PRO A 1 105 ? 1.651 -1.181 20.472 1.00 71.00 105 PRO A CA 1
ATOM 809 C C . PRO A 1 105 ? 2.657 -0.264 21.185 1.00 71.00 105 PRO A C 1
ATOM 811 O O . PRO A 1 105 ? 2.291 0.332 22.196 1.00 71.00 105 PRO A O 1
ATOM 814 N N . GLU A 1 106 ? 3.883 -0.109 20.671 1.00 69.44 106 GLU A N 1
ATOM 815 C CA . GLU A 1 106 ? 4.902 0.783 21.240 1.00 69.44 106 GLU A CA 1
ATOM 816 C C . GLU A 1 106 ? 4.769 2.234 20.756 1.00 69.44 106 GLU A C 1
ATOM 818 O O . GLU A 1 106 ? 5.243 3.154 21.425 1.00 69.44 106 GLU A O 1
ATOM 823 N N . LYS A 1 107 ? 4.098 2.466 19.620 1.00 60.38 107 LYS A N 1
ATOM 824 C CA . LYS A 1 107 ? 3.871 3.815 19.059 1.00 60.38 107 LYS A CA 1
ATOM 825 C C . LYS A 1 107 ? 2.444 4.317 19.246 1.00 60.38 107 LYS A C 1
ATOM 827 O O . LYS A 1 107 ? 2.174 5.500 19.033 1.00 60.38 107 LYS A O 1
ATOM 832 N N . SER A 1 108 ? 1.525 3.450 19.662 1.00 57.88 108 SER A N 1
ATOM 833 C CA 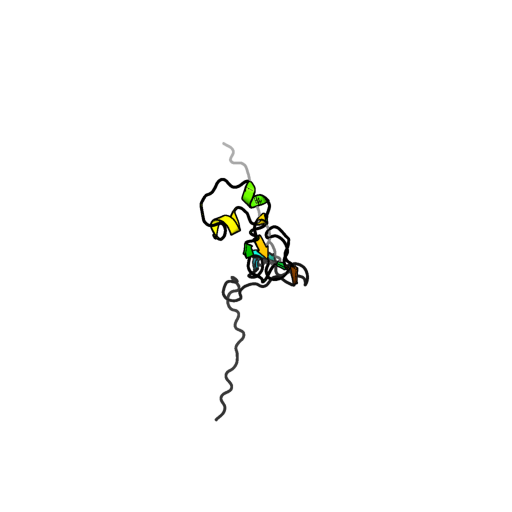. SER A 1 108 ? 0.185 3.861 20.056 1.00 57.88 108 SER A CA 1
ATOM 834 C C . SER A 1 108 ? 0.272 4.745 21.299 1.00 57.88 108 SER A C 1
ATOM 836 O O . SER A 1 108 ? 0.878 4.378 22.304 1.00 57.88 108 SER A O 1
ATOM 838 N N . ARG A 1 109 ? -0.385 5.914 21.280 1.00 58.09 109 ARG A N 1
ATOM 839 C CA . ARG A 1 109 ? -0.458 6.846 22.429 1.00 58.09 109 ARG A CA 1
ATOM 840 C C . ARG A 1 109 ? -1.229 6.274 23.625 1.00 58.09 109 ARG A C 1
ATOM 842 O O . ARG A 1 109 ? -1.537 7.014 24.561 1.00 58.09 109 ARG A O 1
ATOM 849 N N . LYS A 1 110 ? -1.557 4.979 23.607 1.00 56.53 110 LYS A N 1
ATOM 850 C CA . LYS A 1 110 ? -2.161 4.251 24.712 1.00 56.53 110 LYS A CA 1
ATOM 851 C C . LYS A 1 110 ? -1.185 4.266 25.886 1.00 56.53 110 LYS A C 1
ATOM 853 O O . LYS A 1 110 ? -0.301 3.424 26.004 1.00 56.53 110 LYS A O 1
ATOM 858 N N . GLY A 1 111 ? -1.349 5.267 26.751 1.00 43.06 111 GLY A N 1
ATOM 859 C CA . GLY A 1 111 ? -0.708 5.317 28.055 1.00 43.06 111 GLY A CA 1
ATOM 860 C C . GLY A 1 111 ? -0.851 3.955 28.724 1.00 43.06 111 GLY A C 1
ATOM 861 O O . GLY A 1 111 ? -1.952 3.406 28.800 1.00 43.06 111 GLY A O 1
ATOM 862 N N . GLY A 1 112 ? 0.288 3.390 29.124 1.00 44.16 112 GLY A N 1
ATOM 863 C CA . GLY A 1 112 ? 0.384 2.052 29.681 1.00 44.16 112 GLY A CA 1
ATOM 864 C C . GLY A 1 112 ? -0.549 1.870 30.872 1.00 44.16 112 GLY A C 1
ATOM 865 O O . GLY A 1 112 ? -0.222 2.240 31.997 1.00 44.16 112 GLY A O 1
ATOM 866 N N . HIS A 1 113 ? -1.695 1.239 30.637 1.00 40.50 113 HIS A N 1
ATOM 867 C CA . HIS A 1 113 ? -2.443 0.578 31.690 1.00 40.50 113 HIS A CA 1
ATOM 868 C C . HIS A 1 113 ? -1.908 -0.845 31.806 1.00 40.50 113 HIS A C 1
ATOM 870 O O . HIS A 1 113 ? -2.151 -1.710 30.966 1.00 40.50 113 HIS A O 1
ATOM 876 N N . ALA A 1 114 ? -1.105 -1.019 32.853 1.00 48.50 114 ALA A N 1
ATOM 877 C CA . ALA A 1 114 ? -0.448 -2.240 33.272 1.00 48.50 114 ALA A CA 1
ATOM 878 C C . ALA A 1 114 ? -1.337 -3.487 33.141 1.00 48.50 114 ALA A C 1
ATOM 880 O O . ALA A 1 114 ? -2.270 -3.683 33.917 1.00 48.50 114 ALA A O 1
ATOM 881 N N . SER A 1 115 ? -0.968 -4.393 32.236 1.00 45.09 115 SER A N 1
ATOM 882 C CA . SER A 1 115 ? -1.230 -5.815 32.450 1.00 45.09 115 SER A CA 1
ATOM 883 C C . SER A 1 115 ? -0.061 -6.362 33.256 1.00 45.09 115 SER A C 1
ATOM 885 O O . SER A 1 115 ? 1.001 -6.674 32.725 1.00 45.09 115 SER A O 1
ATOM 887 N N . GLY A 1 116 ? -0.233 -6.379 34.578 1.00 38.41 116 GLY A N 1
ATOM 888 C CA . GLY A 1 116 ? 0.719 -6.979 35.499 1.00 38.41 116 GLY A CA 1
ATOM 889 C C . GLY A 1 116 ? 0.839 -8.479 35.246 1.00 38.41 116 GLY A C 1
ATOM 890 O O . GLY A 1 116 ? 0.012 -9.260 35.713 1.00 38.41 116 GLY A O 1
ATOM 891 N N . SER A 1 117 ? 1.901 -8.888 34.557 1.00 43.97 117 SER A N 1
ATOM 892 C CA . SER A 1 117 ? 2.386 -10.266 34.589 1.00 43.97 117 SER A CA 1
ATOM 893 C C . SER A 1 117 ? 2.997 -10.518 35.965 1.00 43.97 117 SER A C 1
ATOM 895 O O . SER A 1 117 ? 4.119 -10.119 36.265 1.00 43.97 117 SER A O 1
ATOM 897 N N . LYS A 1 118 ? 2.199 -11.133 36.838 1.00 46.06 118 LYS A N 1
ATOM 898 C CA . LYS A 1 118 ? 2.593 -11.607 38.166 1.00 46.06 118 LYS A CA 1
ATOM 899 C C . LYS A 1 118 ? 3.820 -12.533 38.045 1.00 46.06 118 LYS A C 1
ATOM 901 O O . LYS A 1 118 ? 3.721 -13.525 37.321 1.00 46.06 118 LYS A O 1
ATOM 906 N N . PRO A 1 119 ? 4.942 -12.273 38.742 1.00 47.59 119 PRO A N 1
ATOM 907 C CA . PRO A 1 119 ? 6.050 -13.216 38.771 1.00 47.59 119 PRO A CA 1
ATOM 908 C C . PRO A 1 119 ? 5.620 -14.451 39.568 1.00 47.59 119 PRO A C 1
ATOM 910 O O . PRO A 1 119 ? 5.150 -14.343 40.704 1.00 47.59 119 PRO A O 1
ATOM 913 N N . LYS A 1 120 ? 5.741 -15.628 38.952 1.00 56.12 120 LYS A N 1
ATOM 914 C CA . LYS A 1 120 ? 5.751 -16.898 39.676 1.00 56.12 120 LYS A CA 1
ATOM 915 C C . LYS A 1 120 ? 7.174 -17.087 40.189 1.00 56.12 120 LYS A C 1
ATOM 917 O O . LYS A 1 120 ? 8.084 -17.297 39.394 1.00 56.12 120 LYS A O 1
ATOM 922 N N . ASN A 1 121 ? 7.350 -16.928 41.495 1.00 49.84 121 ASN A N 1
ATOM 923 C CA . ASN A 1 121 ? 8.502 -17.483 42.188 1.00 49.84 121 ASN A CA 1
ATOM 924 C C . ASN A 1 121 ? 8.193 -18.961 42.416 1.00 49.84 121 ASN A C 1
ATOM 926 O O . ASN A 1 121 ? 7.171 -19.242 43.039 1.00 49.84 121 ASN A O 1
ATOM 930 N N . ASP A 1 122 ? 9.068 -19.846 41.952 1.00 58.31 122 ASP A N 1
ATOM 931 C CA . ASP A 1 122 ? 9.131 -21.232 42.403 1.00 58.31 122 ASP A CA 1
ATOM 932 C C . ASP A 1 122 ? 10.585 -21.520 42.828 1.00 58.31 122 ASP A C 1
ATOM 934 O O . ASP A 1 122 ? 11.505 -21.375 42.023 1.00 58.31 122 ASP A O 1
ATOM 938 N N . GLU A 1 123 ? 10.696 -21.875 44.114 1.00 47.84 123 GLU A N 1
ATOM 939 C CA . GLU A 1 123 ? 11.781 -22.509 44.897 1.00 47.84 123 GLU A CA 1
ATOM 940 C C . GLU A 1 123 ? 13.146 -21.814 45.097 1.00 47.84 123 GLU A C 1
ATOM 942 O O . GLU A 1 123 ? 14.010 -21.820 44.192 1.00 47.84 123 GLU A O 1
#

Secondary structure (DSSP, 8-state):
-----------------------EEEBTTT--EEEGGG--TTSEEE--S-EEE-TT-GGGGG----S-SSSHHHHHH-GGGEEETTT--BTTSPPSEEE---B-TTTS---------------

Foldseek 3Di:
DDDDDDDDDDDDDDPCPDDPPFFWFAFPFQRDIDTPVPFFFFPDAHAPFDWDFPPPQPVVVVDPDPDDCPDPVCCVVPQQRTAGPRPRHGRPDIHPDGGTGDGDPVPRPPDDPDPDPDDDDDD